Protein AF-A0A9C9H0X7-F1 (afdb_monomer)

Nearest PDB structures (foldseek):
  7o74-assembly1_A  TM=5.281E-01  e=8.220E-01  Pseudomonas lactis
  2ivg-assembly1_J  TM=3.395E-01  e=1.316E+00  Escherichia coli
  6tv0-assembly1_D  TM=3.279E-01  e=1.407E+00  Serratia sp. (in: enterobacteria)
  2iu7-assembly1_I  TM=3.350E-01  e=1.841E+00  Escherichia coli

Solvent-accessible surface area (backbone atoms only — not comparable to full-atom values): 4371 Å² total; per-residue (Å²): 115,72,69,58,56,57,50,49,53,54,45,61,76,66,42,69,72,61,50,73,73,37,91,79,74,40,42,75,37,75,90,51,57,45,74,44,80,78,44,75,61,100,87,52,73,43,64,53,75,49,64,45,72,45,72,82,78,75,85,68,77,80,75,76,83,127

Mean predicted aligned error: 8.43 Å

Sequence (66 aa):
MPHLMENIERYLMSCRELTAFCSQNGWIDSKSLYYEIIEQNGDHVIALVQFEEILMEGSGCLAGRV

Foldseek 3Di:
DVVVVVVVLVCVVPPPVVLVPPPPSADWDNVQWDKDFPDDDDPDTDIDIDTDGDDDPDPPPCPDDD

pLDDT: mean 83.04, std 14.64, range [46.75, 95.62]

Structure (mmCIF, N/CA/C/O backbone):
data_AF-A0A9C9H0X7-F1
#
_entry.id   AF-A0A9C9H0X7-F1
#
loop_
_atom_site.group_PDB
_atom_site.id
_atom_site.type_symbol
_atom_site.label_atom_id
_atom_site.label_alt_id
_atom_site.label_comp_id
_atom_site.label_asym_id
_atom_site.label_entity_id
_atom_site.label_seq_id
_atom_site.pdbx_PDB_ins_code
_atom_site.Cartn_x
_atom_site.Cartn_y
_atom_site.Cartn_z
_atom_site.occupancy
_atom_site.B_iso_or_equiv
_atom_site.auth_seq_id
_atom_site.auth_comp_id
_atom_site.auth_asym_id
_atom_site.auth_atom_id
_atom_site.pdbx_PDB_model_num
ATOM 1 N N . MET A 1 1 ? -1.482 5.988 22.692 1.00 56.44 1 MET A N 1
ATOM 2 C CA . MET A 1 1 ? -1.644 6.523 21.324 1.00 56.44 1 MET A CA 1
ATOM 3 C C . MET A 1 1 ? -0.445 6.262 20.402 1.00 56.44 1 MET A C 1
ATOM 5 O O . MET A 1 1 ? -0.715 5.759 19.323 1.00 56.44 1 MET A O 1
ATOM 9 N N . PRO A 1 2 ? 0.841 6.478 20.767 1.00 62.09 2 PRO A N 1
ATOM 10 C CA . PRO A 1 2 ? 1.953 6.282 19.814 1.00 62.09 2 PRO A CA 1
ATOM 11 C C . PRO A 1 2 ? 2.103 4.837 19.301 1.00 62.09 2 PRO A C 1
ATOM 13 O O . PRO A 1 2 ? 2.360 4.632 18.121 1.00 62.09 2 PRO A O 1
ATOM 16 N N . HIS A 1 3 ? 1.836 3.828 20.139 1.00 63.81 3 HIS A N 1
ATOM 17 C CA . HIS A 1 3 ? 1.909 2.424 19.710 1.00 63.81 3 HIS A CA 1
ATOM 18 C C . HIS A 1 3 ? 0.852 2.007 18.678 1.00 63.81 3 HIS A C 1
ATOM 20 O O . HIS A 1 3 ? 1.078 1.053 17.944 1.00 63.81 3 HIS A O 1
ATOM 26 N N . LEU A 1 4 ? -0.298 2.689 18.602 1.00 66.69 4 LEU A N 1
ATOM 27 C CA . LEU A 1 4 ? -1.304 2.365 17.585 1.00 66.69 4 LEU A CA 1
ATOM 28 C C . LEU A 1 4 ? -0.818 2.794 16.195 1.00 66.69 4 LEU A C 1
ATOM 30 O O . LEU A 1 4 ? -0.914 2.016 15.252 1.00 66.69 4 LEU A O 1
ATOM 34 N N . MET A 1 5 ? -0.244 3.997 16.098 1.00 65.12 5 MET A N 1
ATOM 35 C CA . MET A 1 5 ? 0.333 4.524 14.857 1.00 65.12 5 MET A CA 1
ATOM 36 C C . MET A 1 5 ? 1.500 3.646 14.382 1.00 65.12 5 MET A C 1
ATOM 38 O O . MET A 1 5 ? 1.551 3.255 13.220 1.00 65.12 5 MET A O 1
ATOM 42 N N . GLU A 1 6 ? 2.371 3.230 15.304 1.00 73.69 6 GLU A N 1
ATOM 43 C CA . GLU A 1 6 ? 3.476 2.312 15.005 1.00 73.69 6 GLU A CA 1
ATOM 44 C C . GLU A 1 6 ? 2.991 0.949 14.474 1.00 73.69 6 GLU A C 1
ATOM 46 O O . GLU A 1 6 ? 3.595 0.372 13.569 1.00 73.69 6 GLU A O 1
ATOM 51 N N . ASN A 1 7 ? 1.874 0.431 14.994 1.00 85.81 7 ASN A N 1
ATOM 52 C CA . ASN A 1 7 ? 1.304 -0.833 14.527 1.00 85.81 7 ASN A CA 1
ATOM 53 C C . ASN A 1 7 ? 0.647 -0.714 13.145 1.00 85.81 7 ASN A C 1
ATOM 55 O O . ASN A 1 7 ? 0.750 -1.652 12.358 1.00 85.81 7 ASN A O 1
ATOM 59 N N . ILE A 1 8 ? 0.002 0.416 12.836 1.00 87.31 8 ILE A N 1
ATOM 60 C CA . ILE A 1 8 ? -0.608 0.657 11.519 1.00 87.31 8 ILE A CA 1
ATOM 61 C C . ILE A 1 8 ? 0.473 0.781 10.450 1.00 87.31 8 ILE A C 1
ATOM 63 O O . ILE A 1 8 ? 0.384 0.125 9.419 1.00 87.31 8 ILE A O 1
ATOM 67 N N . GLU A 1 9 ? 1.524 1.554 10.713 1.00 86.75 9 GLU A N 1
ATOM 68 C CA . GLU A 1 9 ? 2.638 1.707 9.777 1.00 86.75 9 GLU A CA 1
ATOM 69 C C . GLU A 1 9 ? 3.301 0.356 9.471 1.00 86.75 9 GLU A C 1
ATOM 71 O O . GLU A 1 9 ? 3.459 -0.019 8.309 1.00 86.75 9 GLU A O 1
ATOM 76 N N . ARG A 1 10 ? 3.602 -0.438 10.508 1.00 88.56 10 ARG A N 1
ATOM 77 C CA . ARG A 1 10 ? 4.137 -1.799 10.337 1.00 88.56 10 ARG A CA 1
ATOM 78 C C . ARG A 1 10 ? 3.174 -2.720 9.590 1.00 88.56 10 ARG A C 1
ATOM 80 O O . ARG A 1 10 ? 3.620 -3.547 8.792 1.00 88.56 10 ARG A O 1
ATOM 87 N N . TYR A 1 11 ? 1.874 -2.609 9.856 1.00 90.88 11 TYR A N 1
ATOM 88 C CA . TYR A 1 11 ? 0.859 -3.385 9.153 1.00 90.88 11 TYR A CA 1
ATOM 89 C C . TYR A 1 11 ? 0.854 -3.040 7.663 1.00 90.88 11 TYR A C 1
ATOM 91 O O . TYR A 1 11 ? 1.033 -3.937 6.847 1.00 90.88 11 TYR A O 1
ATOM 99 N N . LEU A 1 12 ? 0.761 -1.758 7.302 1.00 91.19 12 LEU A N 1
ATOM 100 C CA . LEU A 1 12 ? 0.775 -1.314 5.905 1.00 91.19 12 LEU A CA 1
ATOM 101 C C . LEU A 1 12 ? 2.064 -1.748 5.192 1.00 91.19 12 LEU A C 1
ATOM 103 O O . LEU A 1 12 ? 2.007 -2.301 4.101 1.00 91.19 12 LEU A O 1
ATOM 107 N N . MET A 1 13 ? 3.218 -1.623 5.849 1.00 86.50 13 MET A N 1
ATOM 108 C CA . MET A 1 13 ? 4.513 -2.048 5.304 1.00 86.50 13 MET A CA 1
ATOM 109 C C . MET A 1 13 ? 4.652 -3.563 5.082 1.00 86.50 13 MET A C 1
ATOM 111 O O . MET A 1 13 ? 5.510 -3.997 4.314 1.00 86.50 13 MET A O 1
ATOM 115 N N . SER A 1 14 ? 3.846 -4.382 5.762 1.00 88.62 14 SER A N 1
ATOM 116 C CA . SER A 1 14 ? 3.855 -5.847 5.624 1.00 88.62 14 SER A CA 1
ATOM 117 C C . SER A 1 14 ? 2.647 -6.401 4.859 1.00 88.62 14 SER A C 1
ATOM 119 O O . SER A 1 14 ? 2.624 -7.592 4.534 1.00 88.62 14 SER A O 1
ATOM 121 N N . CYS A 1 15 ? 1.672 -5.545 4.545 1.00 89.62 15 CYS A N 1
ATOM 122 C CA . CYS A 1 15 ? 0.426 -5.886 3.875 1.00 89.62 15 CYS A CA 1
ATOM 123 C C . CYS A 1 15 ? 0.679 -6.151 2.389 1.00 89.62 15 CYS A C 1
ATOM 125 O O . CYS A 1 15 ? 0.862 -5.233 1.586 1.00 89.62 15 CYS A O 1
ATOM 127 N N . ARG A 1 16 ? 0.694 -7.432 2.011 1.00 85.19 16 ARG A N 1
ATOM 128 C CA . ARG A 1 16 ? 0.916 -7.849 0.618 1.00 85.19 16 ARG A CA 1
ATOM 129 C C . ARG A 1 16 ? -0.241 -7.435 -0.274 1.00 85.19 16 ARG A C 1
ATOM 131 O O . ARG A 1 16 ? -0.044 -7.190 -1.451 1.00 85.19 16 ARG A O 1
ATOM 138 N N . GLU A 1 17 ? -1.432 -7.336 0.289 1.00 90.31 17 GLU A N 1
ATOM 139 C CA . GLU A 1 17 ? -2.652 -6.944 -0.393 1.00 90.31 17 GLU A CA 1
ATOM 140 C C . GLU A 1 17 ? -2.562 -5.515 -0.940 1.00 90.31 17 GLU A C 1
ATOM 142 O O . GLU A 1 17 ? -3.201 -5.222 -1.947 1.00 90.31 17 GLU A O 1
ATOM 147 N N . LEU A 1 18 ? -1.720 -4.644 -0.359 1.00 90.12 18 LEU A N 1
ATOM 148 C CA . LEU A 1 18 ? -1.512 -3.301 -0.902 1.00 90.12 18 LEU A CA 1
ATOM 149 C C . LEU A 1 18 ? -0.907 -3.320 -2.311 1.00 90.12 18 LEU A C 1
ATOM 151 O O . LEU A 1 18 ? -1.199 -2.428 -3.104 1.00 90.12 18 LEU A O 1
ATOM 155 N N . THR A 1 19 ? -0.120 -4.343 -2.666 1.00 89.44 19 THR A N 1
ATOM 156 C CA . THR A 1 19 ? 0.457 -4.439 -4.016 1.00 89.44 19 THR A CA 1
ATOM 157 C C . THR A 1 19 ? -0.595 -4.728 -5.083 1.00 89.44 19 THR A C 1
ATOM 159 O O . THR A 1 19 ? -0.347 -4.479 -6.258 1.00 89.44 19 THR A O 1
ATOM 162 N N . ALA A 1 20 ? -1.794 -5.185 -4.702 1.00 91.81 20 ALA A N 1
ATOM 163 C CA . ALA A 1 20 ? -2.910 -5.342 -5.632 1.00 91.81 20 ALA A CA 1
ATOM 164 C C . ALA A 1 20 ? -3.449 -3.995 -6.147 1.00 91.81 20 ALA A C 1
ATOM 166 O O . ALA A 1 20 ? -4.159 -3.973 -7.150 1.00 91.81 20 ALA A O 1
ATOM 167 N N . PHE A 1 21 ? -3.114 -2.882 -5.483 1.00 93.00 21 PHE A N 1
ATOM 168 C CA . PHE A 1 21 ? -3.455 -1.529 -5.931 1.00 93.00 21 PHE A CA 1
ATOM 169 C C . PHE A 1 21 ? -2.381 -0.901 -6.835 1.00 93.00 21 PHE A C 1
AT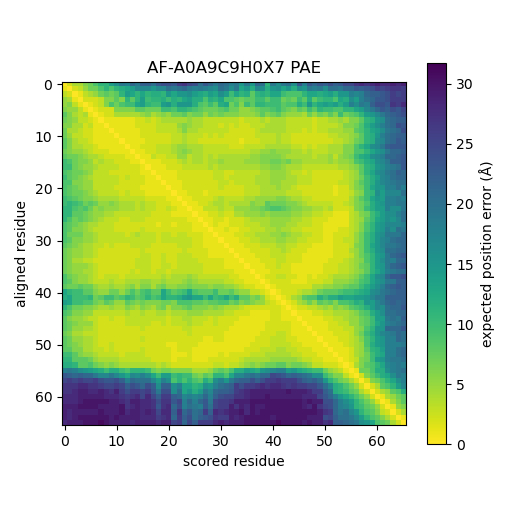OM 171 O O . PHE A 1 21 ? -2.587 0.202 -7.341 1.00 93.00 21 PHE A O 1
ATOM 178 N N . CYS A 1 22 ? -1.259 -1.588 -7.079 1.00 92.12 22 CYS A N 1
ATOM 179 C CA . CYS A 1 22 ? -0.303 -1.201 -8.115 1.00 92.12 22 CYS A CA 1
ATOM 180 C C . CYS A 1 22 ? -0.968 -1.302 -9.497 1.00 92.12 22 CYS A C 1
ATOM 182 O O . CYS A 1 22 ? -1.581 -2.315 -9.833 1.00 92.12 22 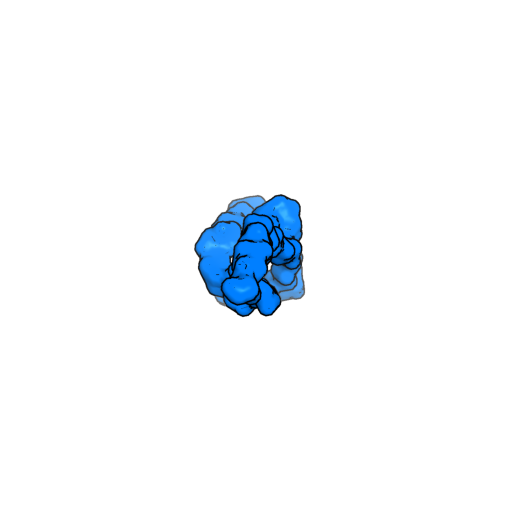CYS A O 1
ATOM 184 N N . SER A 1 23 ? -0.824 -0.270 -10.324 1.00 91.75 23 SER A N 1
ATOM 185 C CA . SER A 1 23 ? -1.464 -0.211 -11.642 1.00 91.75 23 SER A CA 1
ATOM 186 C C . SER A 1 23 ? -0.733 -1.048 -12.691 1.00 91.75 23 SER A C 1
ATOM 188 O O . SER A 1 23 ? -1.340 -1.481 -13.670 1.00 91.75 23 SER A O 1
ATOM 190 N N . GLN A 1 24 ? 0.569 -1.272 -12.515 1.00 90.69 24 GLN A N 1
ATOM 191 C CA . GLN A 1 24 ? 1.440 -1.909 -13.506 1.00 90.69 24 GLN A CA 1
ATOM 192 C C . GLN A 1 24 ? 2.238 -3.078 -12.918 1.00 90.69 24 GLN A C 1
ATOM 194 O O . GLN A 1 24 ? 3.259 -3.480 -13.474 1.00 90.69 24 GLN A O 1
ATOM 199 N N . ASN A 1 25 ? 1.745 -3.670 -11.825 1.00 88.38 25 ASN A N 1
ATOM 200 C CA . ASN A 1 25 ? 2.430 -4.734 -11.084 1.00 88.38 25 ASN A CA 1
ATOM 201 C C . ASN A 1 25 ? 3.850 -4.338 -10.627 1.00 88.38 25 ASN A C 1
ATOM 203 O O . ASN A 1 25 ? 4.735 -5.191 -10.545 1.00 88.38 25 ASN A O 1
ATOM 207 N N . GLY A 1 26 ? 4.075 -3.050 -10.360 1.00 89.19 26 GLY A N 1
ATOM 208 C CA . GLY A 1 26 ? 5.301 -2.540 -9.765 1.00 89.19 26 GLY A CA 1
ATOM 209 C C . GLY A 1 26 ? 5.391 -2.814 -8.265 1.00 89.19 26 GLY A C 1
ATOM 210 O O . GLY A 1 26 ? 4.651 -3.617 -7.689 1.00 89.19 26 GLY A O 1
ATOM 211 N N . TRP A 1 27 ? 6.313 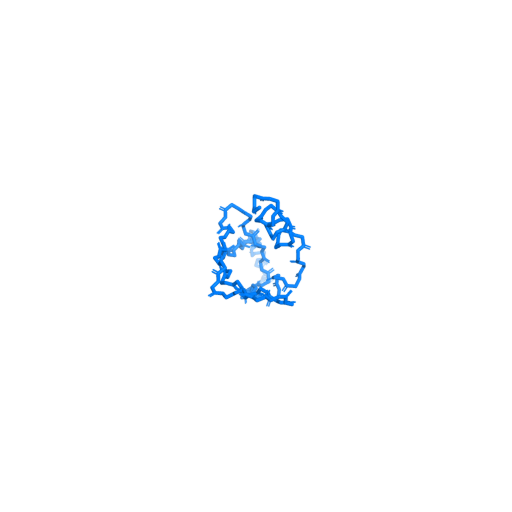-2.113 -7.613 1.00 90.56 27 TRP A N 1
ATOM 212 C CA . TRP A 1 27 ? 6.544 -2.207 -6.173 1.00 90.56 27 TRP A CA 1
ATOM 213 C C . TRP A 1 27 ? 6.137 -0.916 -5.481 1.00 90.56 27 TRP A C 1
ATOM 215 O O . TRP A 1 27 ? 6.306 0.166 -6.027 1.00 90.56 27 TRP A O 1
ATOM 225 N N . ILE A 1 28 ? 5.649 -1.021 -4.252 1.00 91.12 28 ILE A N 1
ATOM 226 C CA . ILE A 1 28 ? 5.366 0.148 -3.419 1.00 91.12 28 ILE A CA 1
ATOM 227 C C . ILE A 1 28 ? 6.692 0.781 -2.987 1.00 91.12 28 ILE A C 1
ATOM 229 O O . ILE A 1 28 ? 7.531 0.096 -2.392 1.00 91.12 28 ILE A O 1
ATOM 233 N N . ASP A 1 29 ? 6.879 2.084 -3.224 1.00 91.81 29 ASP A N 1
ATOM 234 C CA . ASP A 1 29 ? 7.962 2.814 -2.567 1.00 91.81 29 ASP A CA 1
ATOM 235 C C . ASP A 1 29 ? 7.617 3.044 -1.094 1.00 91.81 29 ASP A C 1
ATOM 237 O O . ASP A 1 29 ? 6.846 3.938 -0.745 1.00 91.81 29 ASP A O 1
ATOM 241 N N . SER A 1 30 ? 8.251 2.282 -0.206 1.00 88.81 30 SER A N 1
ATOM 242 C CA . SER A 1 30 ? 8.121 2.457 1.246 1.00 88.81 30 SER A CA 1
ATOM 243 C C . SER A 1 30 ? 8.376 3.882 1.747 1.00 88.81 30 SER A C 1
ATOM 245 O O . SER A 1 30 ? 7.818 4.269 2.767 1.00 88.81 30 SER A O 1
ATOM 247 N N . LYS A 1 31 ? 9.205 4.675 1.055 1.00 91.69 31 LYS A N 1
ATOM 248 C CA . LYS A 1 31 ? 9.513 6.054 1.466 1.00 91.69 31 LYS A CA 1
ATOM 249 C C . LYS A 1 31 ? 8.395 7.034 1.130 1.00 91.69 31 LYS A C 1
ATOM 251 O O . LYS A 1 31 ? 8.319 8.095 1.742 1.00 91.69 31 LYS A O 1
ATOM 256 N N . SER A 1 32 ? 7.559 6.674 0.163 1.00 93.25 32 SER A N 1
ATOM 257 C CA . SER A 1 32 ? 6.381 7.435 -0.245 1.00 93.25 32 SER A CA 1
ATOM 258 C C . SER A 1 32 ? 5.123 7.050 0.539 1.00 93.25 32 SER A C 1
ATOM 260 O O . SER A 1 32 ? 4.103 7.725 0.415 1.00 93.25 32 SER A O 1
ATOM 262 N N . LEU A 1 33 ? 5.177 5.958 1.318 1.00 92.81 33 LEU A N 1
ATOM 263 C CA . LEU A 1 33 ? 4.019 5.435 2.029 1.00 92.81 33 LEU A CA 1
ATOM 264 C C . LEU A 1 33 ? 3.547 6.451 3.071 1.00 92.81 33 LEU A C 1
ATOM 266 O O . LEU A 1 33 ? 4.217 6.725 4.066 1.00 92.81 33 LEU A O 1
ATOM 270 N N . TYR A 1 34 ? 2.352 6.970 2.842 1.00 93.31 34 TYR A N 1
ATOM 271 C CA . TYR A 1 34 ? 1.659 7.894 3.716 1.00 93.31 34 TYR A CA 1
ATOM 272 C C . TYR A 1 34 ? 0.304 7.310 4.101 1.00 93.31 34 TYR A C 1
ATOM 274 O O . TYR A 1 34 ? -0.369 6.668 3.288 1.00 93.31 34 TYR A O 1
ATOM 282 N N . TYR A 1 35 ? -0.120 7.555 5.338 1.00 93.81 35 TYR A N 1
ATOM 283 C CA . TYR A 1 35 ? -1.470 7.229 5.763 1.00 93.81 35 TYR A CA 1
ATOM 284 C C . TYR A 1 35 ? -2.043 8.277 6.714 1.00 93.81 35 TYR A C 1
ATOM 286 O O . TYR A 1 35 ? -1.327 8.902 7.497 1.00 93.81 35 TYR A O 1
ATOM 294 N N . GLU A 1 36 ? -3.363 8.415 6.670 1.00 94.06 36 GLU A N 1
ATOM 295 C CA . GLU A 1 36 ? -4.148 9.251 7.571 1.00 94.06 36 GLU A CA 1
ATOM 296 C C . GLU A 1 36 ? -5.344 8.446 8.080 1.00 94.06 36 GLU A C 1
ATOM 298 O O . GLU A 1 36 ? -6.077 7.848 7.291 1.00 94.06 36 GLU A O 1
ATOM 303 N N . ILE A 1 37 ? -5.557 8.420 9.397 1.00 93.06 37 ILE A N 1
ATOM 304 C CA . ILE A 1 37 ? -6.776 7.841 9.971 1.00 93.06 37 ILE A CA 1
ATOM 305 C C . ILE A 1 37 ? -7.903 8.853 9.788 1.00 93.06 37 ILE A C 1
ATOM 307 O O . ILE A 1 37 ? -7.889 9.909 10.417 1.00 93.06 37 ILE A O 1
ATOM 311 N N . ILE A 1 38 ? -8.882 8.509 8.956 1.00 95.62 38 ILE A N 1
ATOM 312 C CA . ILE A 1 38 ? -10.032 9.372 8.659 1.00 95.62 38 ILE A CA 1
ATOM 313 C C . ILE A 1 38 ? -11.259 9.021 9.507 1.00 95.62 38 ILE A C 1
ATOM 315 O O . ILE A 1 38 ? -12.108 9.877 9.743 1.00 95.62 38 ILE A O 1
ATOM 319 N N . GLU A 1 39 ? -11.340 7.788 10.015 1.00 94.12 39 GLU A N 1
ATOM 320 C CA . GLU A 1 39 ? -12.373 7.364 10.962 1.00 94.12 39 GLU A CA 1
ATOM 321 C C . GLU A 1 39 ? -11.827 6.296 11.913 1.00 94.12 39 GLU A C 1
ATOM 323 O O . GLU A 1 39 ? -11.064 5.413 11.518 1.00 94.12 39 GLU A O 1
A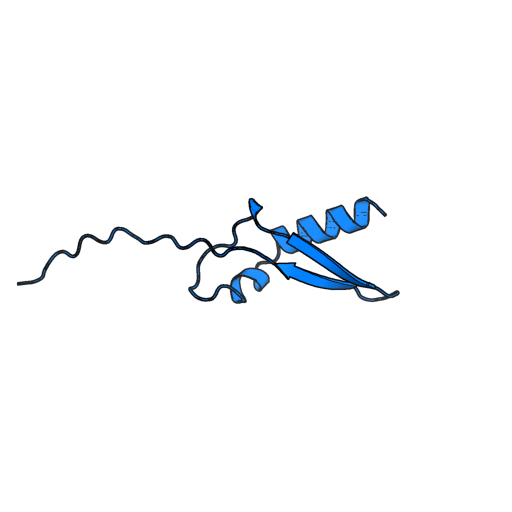TOM 328 N N . GLN A 1 40 ? -12.238 6.356 13.178 1.00 91.38 40 GLN A N 1
ATOM 329 C CA . GLN A 1 40 ? -11.956 5.320 14.161 1.00 91.38 40 GLN A CA 1
ATOM 330 C C . GLN A 1 40 ? -13.139 5.158 15.111 1.00 91.38 40 GLN A C 1
ATOM 332 O O . GLN A 1 40 ? -13.650 6.134 15.661 1.00 91.38 40 GLN A O 1
ATOM 337 N N . ASN A 1 41 ? -13.517 3.911 15.370 1.00 89.50 41 ASN A N 1
ATOM 338 C CA . ASN A 1 41 ? -14.408 3.548 16.468 1.00 89.50 41 ASN A CA 1
ATOM 339 C C . ASN A 1 41 ? -13.847 2.340 17.235 1.00 89.50 41 ASN A C 1
ATOM 341 O O . ASN A 1 41 ? -12.663 2.022 17.119 1.00 89.50 41 ASN A O 1
ATOM 345 N N . GLY A 1 42 ? -14.671 1.721 18.084 1.00 86.00 42 GLY A N 1
ATOM 346 C CA . GLY A 1 42 ? -14.235 0.648 18.980 1.00 86.00 42 GLY A CA 1
ATOM 347 C C . GLY A 1 42 ? -13.690 -0.592 18.268 1.00 86.00 42 GLY A C 1
ATOM 348 O O . GLY A 1 42 ? -12.797 -1.235 18.813 1.00 86.00 42 GLY A O 1
ATOM 349 N N . ASP A 1 43 ? -14.172 -0.880 17.055 1.00 89.38 43 ASP A N 1
ATOM 350 C CA . ASP A 1 43 ? -13.909 -2.153 16.374 1.00 89.38 43 ASP A CA 1
ATOM 351 C C . ASP A 1 43 ? -13.136 -1.996 15.059 1.00 89.38 43 ASP A C 1
ATOM 353 O O . ASP A 1 43 ? -12.579 -2.973 14.557 1.00 89.38 43 ASP A O 1
ATOM 357 N N . HIS A 1 44 ? -13.090 -0.792 14.479 1.00 88.00 44 HIS A N 1
ATOM 358 C CA . HIS A 1 44 ? -12.391 -0.567 13.217 1.00 88.00 44 HIS A CA 1
ATOM 359 C C . HIS A 1 44 ? -11.755 0.816 13.082 1.00 88.00 44 HIS A C 1
ATOM 361 O O . HIS A 1 44 ? -12.116 1.795 13.740 1.00 88.00 44 HIS A O 1
ATOM 367 N N . VAL A 1 45 ? -10.782 0.857 12.173 1.00 91.06 45 VAL A N 1
ATOM 368 C CA . VAL A 1 45 ? -10.061 2.047 11.727 1.00 91.06 45 VAL A CA 1
ATOM 369 C C . VAL A 1 45 ? -10.207 2.126 10.214 1.00 91.06 45 VAL A C 1
ATOM 371 O O . VAL A 1 45 ? -9.961 1.141 9.518 1.00 91.06 45 VAL A O 1
ATOM 374 N N . ILE A 1 46 ? -10.576 3.298 9.712 1.00 93.00 46 ILE A N 1
ATOM 375 C CA . ILE A 1 46 ? -10.535 3.620 8.289 1.00 93.00 46 ILE A CA 1
ATOM 376 C C . ILE A 1 46 ? -9.341 4.541 8.067 1.00 93.00 46 ILE A C 1
ATOM 378 O O . ILE A 1 46 ? -9.247 5.612 8.672 1.00 93.00 46 ILE A O 1
ATOM 382 N N . ALA A 1 47 ? -8.432 4.112 7.194 1.00 93.12 47 ALA A N 1
ATOM 383 C CA . ALA A 1 47 ? -7.257 4.878 6.817 1.00 93.12 47 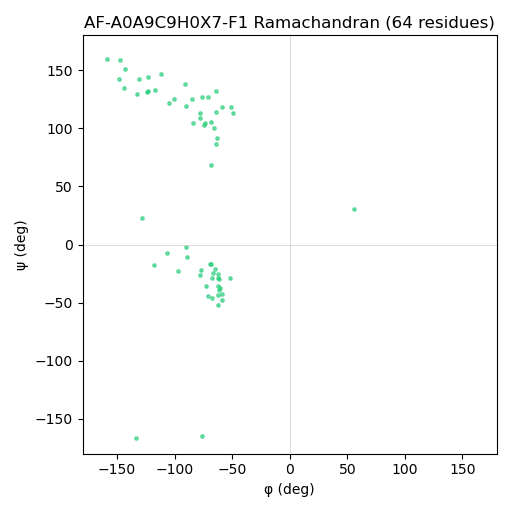ALA A CA 1
ATOM 384 C C . ALA A 1 47 ? -7.294 5.220 5.326 1.00 93.12 47 ALA A C 1
ATOM 386 O O . ALA A 1 47 ? -7.531 4.351 4.485 1.00 93.12 47 ALA A O 1
ATOM 387 N N . LEU A 1 48 ? -7.017 6.480 5.005 1.00 94.81 48 LEU A N 1
ATOM 388 C CA . LEU A 1 48 ? -6.573 6.874 3.677 1.00 94.81 48 LEU A CA 1
ATOM 389 C C . LEU A 1 48 ? -5.105 6.464 3.547 1.00 94.81 48 LEU A C 1
ATOM 391 O O . LEU A 1 48 ? -4.302 6.823 4.403 1.00 94.81 48 LEU A O 1
ATOM 395 N N . VAL A 1 49 ? -4.757 5.726 2.496 1.00 94.62 49 VAL A N 1
ATOM 396 C CA . VAL A 1 49 ? -3.385 5.265 2.240 1.00 94.62 49 VAL A CA 1
ATOM 397 C C . VAL A 1 49 ? -2.951 5.760 0.867 1.00 94.62 49 VAL A C 1
ATOM 399 O O . VAL A 1 49 ? -3.699 5.635 -0.102 1.00 94.62 49 VAL A O 1
ATOM 402 N N . GLN A 1 50 ? -1.754 6.334 0.792 1.00 95.38 50 GLN A N 1
ATOM 403 C CA . GLN A 1 50 ? -1.144 6.830 -0.438 1.00 95.38 50 GLN A CA 1
ATOM 404 C C . GLN A 1 50 ? 0.283 6.303 -0.546 1.00 95.38 50 GLN A C 1
ATOM 406 O O . GLN A 1 50 ? 0.987 6.193 0.456 1.00 95.38 50 GLN A O 1
ATOM 411 N N . PHE A 1 51 ? 0.701 5.970 -1.762 1.00 94.81 51 PHE A N 1
ATOM 412 C CA . PHE A 1 51 ? 2.064 5.564 -2.074 1.00 94.81 51 PHE A CA 1
ATOM 413 C C . PHE A 1 51 ? 2.345 5.767 -3.565 1.00 94.81 51 PHE A C 1
ATOM 415 O O . PHE A 1 51 ? 1.428 5.820 -4.387 1.00 94.81 51 PHE A O 1
ATOM 422 N N . GLU A 1 52 ? 3.621 5.840 -3.909 1.00 94.75 52 GLU A N 1
ATOM 423 C CA . GLU A 1 52 ? 4.135 5.801 -5.269 1.00 94.75 52 GLU A CA 1
ATOM 424 C C . GLU A 1 52 ? 4.458 4.356 -5.669 1.00 94.75 52 GLU A C 1
ATOM 426 O O . GLU A 1 52 ? 5.014 3.570 -4.894 1.00 94.75 52 GLU A O 1
ATOM 431 N N . GLU A 1 53 ? 4.097 3.999 -6.900 1.00 93.94 53 GLU A N 1
ATOM 432 C CA . GLU A 1 53 ? 4.471 2.733 -7.524 1.00 93.94 53 GLU A CA 1
ATOM 433 C C . GLU A 1 53 ? 5.801 2.907 -8.268 1.00 93.94 53 GLU A C 1
ATOM 435 O O . GLU A 1 53 ? 5.909 3.691 -9.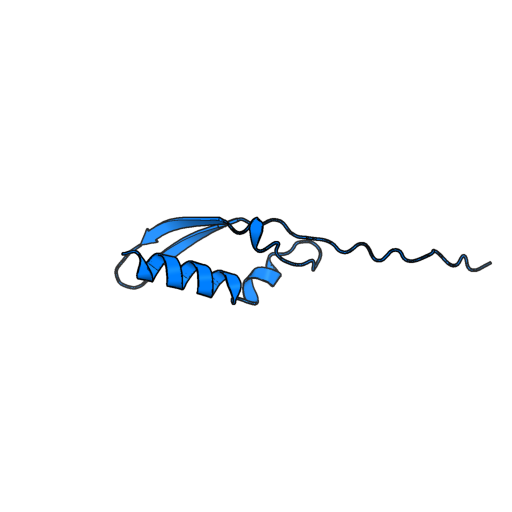211 1.00 93.94 53 GLU A O 1
ATOM 440 N N . ILE A 1 54 ? 6.816 2.145 -7.867 1.00 92.38 54 ILE A N 1
ATOM 441 C CA . ILE A 1 54 ? 8.087 2.032 -8.576 1.00 92.38 54 ILE A CA 1
ATOM 442 C C . ILE A 1 54 ? 7.944 0.982 -9.673 1.00 92.38 54 ILE A C 1
ATOM 444 O O . ILE A 1 54 ? 7.635 -0.183 -9.410 1.00 92.38 54 ILE A O 1
ATOM 448 N N . LEU A 1 55 ? 8.265 1.380 -10.900 1.00 91.31 55 LEU A N 1
ATOM 449 C CA . LEU A 1 55 ? 8.382 0.489 -12.048 1.00 91.31 55 LEU A CA 1
ATOM 450 C C . LEU A 1 55 ? 9.864 0.197 -12.295 1.00 91.31 55 LEU A C 1
ATOM 452 O O . LEU A 1 55 ? 10.655 1.120 -12.484 1.00 91.31 55 LEU A O 1
ATOM 456 N N . MET A 1 56 ? 10.258 -1.078 -12.330 1.00 78.88 56 MET A N 1
ATOM 457 C CA . MET A 1 56 ? 11.511 -1.439 -12.998 1.00 78.88 56 MET A CA 1
ATOM 458 C C . MET A 1 56 ? 11.206 -1.596 -14.477 1.00 78.88 56 MET A C 1
ATOM 460 O O . MET A 1 56 ? 10.671 -2.618 -14.906 1.00 78.88 56 MET A O 1
ATOM 464 N N . GLU A 1 57 ? 11.611 -0.615 -15.271 1.00 69.94 57 GLU A N 1
ATOM 465 C CA . GLU A 1 57 ? 11.821 -0.867 -16.685 1.00 69.94 57 GLU A CA 1
ATOM 466 C C . GLU A 1 57 ? 13.041 -1.782 -16.808 1.00 69.94 57 GLU A C 1
ATOM 468 O O . GLU A 1 57 ? 14.187 -1.379 -16.598 1.00 69.94 57 GLU A O 1
ATOM 473 N N . GLY A 1 58 ? 12.799 -3.059 -17.105 1.00 62.22 58 GLY A N 1
ATOM 474 C CA . GLY A 1 58 ? 13.865 -3.915 -17.593 1.00 62.22 58 GLY A CA 1
ATOM 475 C C . GLY A 1 58 ? 14.405 -3.279 -18.868 1.00 62.22 58 GLY A C 1
ATOM 476 O O . GLY A 1 58 ? 13.664 -3.134 -19.838 1.00 62.22 58 GLY A O 1
ATOM 477 N N . SER A 1 59 ? 15.683 -2.902 -18.884 1.00 56.78 59 SER A N 1
ATOM 478 C CA . SER A 1 59 ? 16.401 -2.500 -20.093 1.00 56.78 59 SER A CA 1
ATOM 479 C C . SER A 1 59 ? 16.588 -3.723 -20.995 1.00 56.78 59 SER A C 1
ATOM 481 O O . SER A 1 59 ? 17.678 -4.263 -21.177 1.00 56.78 59 SER A O 1
ATOM 483 N N . GLY A 1 60 ? 15.474 -4.206 -21.544 1.00 51.56 60 GLY A N 1
ATOM 484 C CA . GLY A 1 60 ? 15.440 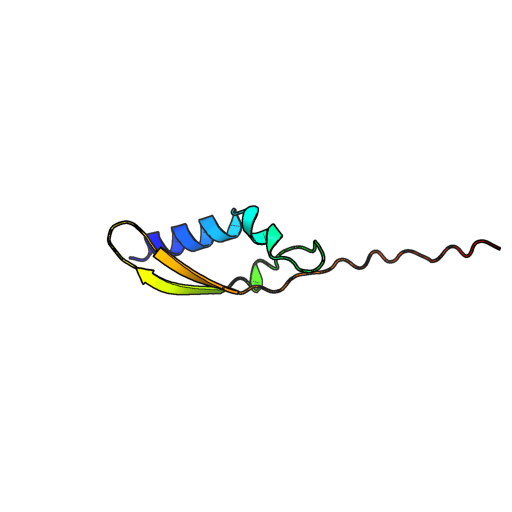-5.191 -22.600 1.00 51.56 60 GLY A CA 1
ATOM 485 C C . GLY A 1 60 ? 16.047 -4.550 -23.832 1.00 51.56 60 GLY A C 1
ATOM 486 O O . GLY A 1 60 ? 15.393 -3.781 -24.531 1.00 51.56 60 GLY A O 1
ATOM 487 N N . CYS A 1 61 ? 17.314 -4.861 -24.096 1.00 56.38 61 CYS A N 1
ATOM 488 C CA . CYS A 1 61 ? 17.868 -4.727 -25.430 1.00 56.38 61 CYS A CA 1
ATOM 489 C C . CYS A 1 61 ? 16.884 -5.411 -26.387 1.00 56.38 61 CYS A C 1
ATOM 491 O O . CYS A 1 61 ? 16.681 -6.626 -26.310 1.00 56.38 61 CYS A O 1
ATOM 493 N N . LEU A 1 62 ? 16.234 -4.626 -27.248 1.00 58.25 62 LEU A N 1
ATOM 494 C CA . LEU A 1 62 ? 15.510 -5.146 -28.396 1.00 58.25 62 LEU A CA 1
ATOM 495 C C . LEU A 1 62 ? 16.558 -5.795 -29.303 1.00 58.25 62 LEU A C 1
ATOM 497 O O . LEU A 1 62 ? 17.107 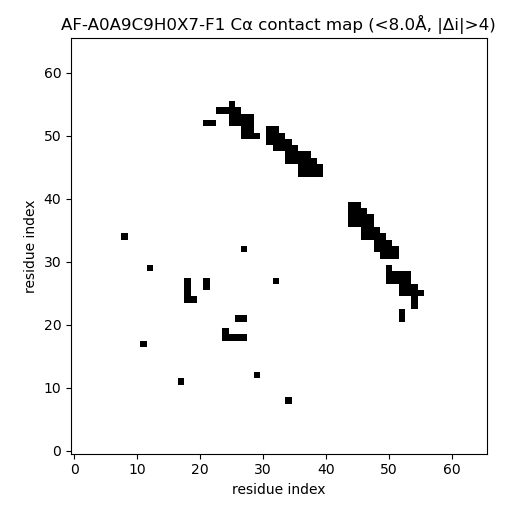-5.157 -30.199 1.00 58.25 62 LEU A O 1
ATOM 501 N N . ALA A 1 63 ? 16.874 -7.064 -29.043 1.00 48.91 63 ALA A N 1
ATOM 502 C CA . ALA A 1 63 ? 17.547 -7.914 -30.003 1.00 48.91 63 ALA A CA 1
ATOM 503 C C . ALA A 1 63 ? 16.592 -8.052 -31.190 1.00 48.91 63 ALA A C 1
ATOM 505 O O . ALA A 1 63 ? 15.676 -8.876 -31.186 1.00 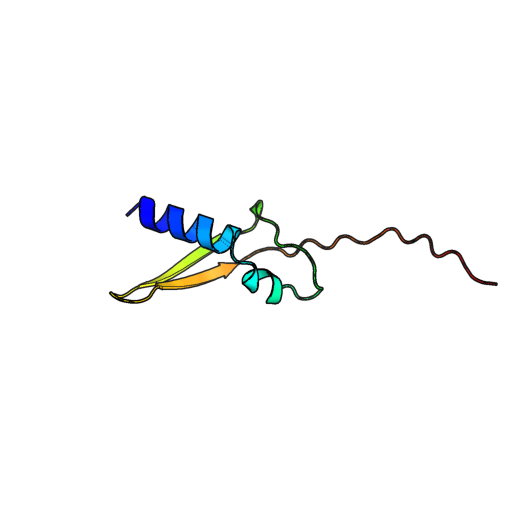48.91 63 ALA A O 1
ATOM 506 N N . GLY A 1 64 ? 16.761 -7.157 -32.164 1.00 47.91 64 GLY A N 1
ATOM 507 C CA . GLY A 1 64 ? 16.043 -7.193 -33.422 1.00 47.91 64 GLY A CA 1
ATOM 508 C C . GLY A 1 64 ? 16.178 -8.583 -34.029 1.00 47.91 64 GLY A C 1
ATOM 509 O O . GLY A 1 64 ? 17.283 -9.039 -34.317 1.00 47.91 64 GLY A O 1
ATOM 510 N N . ARG A 1 65 ? 15.048 -9.267 -34.201 1.00 46.75 65 ARG A N 1
ATOM 511 C CA . ARG A 1 65 ? 14.961 -10.369 -35.152 1.00 46.75 65 ARG A CA 1
ATOM 512 C C . ARG A 1 65 ? 14.827 -9.742 -36.535 1.00 46.75 65 ARG A C 1
ATOM 514 O O . ARG A 1 65 ? 13.793 -9.144 -36.825 1.00 46.75 65 ARG A O 1
ATOM 521 N N . VAL A 1 66 ? 15.885 -9.854 -37.336 1.00 50.47 66 VAL A N 1
ATOM 522 C CA . VAL A 1 66 ? 15.759 -9.970 -38.795 1.00 50.47 66 VAL A CA 1
ATOM 523 C C . VAL A 1 66 ? 15.612 -11.451 -39.100 1.00 50.47 66 VAL A C 1
ATOM 525 O O . VAL A 1 66 ? 16.376 -12.234 -38.488 1.00 50.47 66 VAL A O 1
#

Radius of gyration: 17.32 Å; Cα contacts (8 Å, |Δi|>4): 61; chains: 1; bounding box: 32×20×60 Å

Secondary structure (DSSP, 8-state):
-HHHHHHHHHHHHH-GGGGGG-SSS-EE-TTT-EEEEEEE-SS-EEEEEE-PEEP-----------